Protein AF-A0A816HKV0-F1 (afdb_monomer)

Radius of gyration: 19.56 Å; Cα contacts (8 Å, |Δi|>4): 83; chains: 1; bounding box: 36×41×63 Å

Sequence (137 aa):
MNPSAELQLHSNKWLTYFTSGHNRQTLPLFTSLINIVFSYDPVGYLPYNYLLFTDTREPLVEVAAQLLCITLDHNSSMVSDQVPSSPMNQMPSGDDCPNLFVNYLSRIHRDDDFSILLKGFCRLLNNPLIQTYLPGS

Secondary structure (DSSP, 8-state):
--HHHHHGGG--HHHHHHHSTT-TTHHHHHHHHHHHHHT--SS-SSTTHHHH---SSHHHHHHHHHHHHHHHH--GGGGGGGS---SS-----TT--S-HHHHHHHT---HHHHHHHHHHHHHHHHS-------TT-

Foldseek 3Di:
DDPVVVVLVDQDPVLLCLQAPVDPCNVVLLVVLLCLQLVDDPCPPDPPCVVVDDDPSVVVNVVSVVSLVVSLPRQPPVVVPPDPDDPDDDDPPPPPPSGVSNVVVVPPDPPVSVCSNVNSVVNVVVPPPDPPPPPPD

Structure (mmCIF, N/CA/C/O backbone):
data_AF-A0A816HKV0-F1
#
_entry.id   AF-A0A816HKV0-F1
#
loop_
_atom_site.group_PDB
_atom_site.id
_atom_site.type_symbol
_atom_site.label_atom_id
_atom_site.label_alt_id
_atom_site.label_comp_id
_atom_site.label_asym_id
_atom_site.label_entity_id
_atom_site.label_seq_id
_atom_site.pdbx_PDB_ins_code
_atom_site.Cartn_x
_atom_site.Cartn_y
_atom_site.Cartn_z
_atom_site.occupancy
_atom_site.B_iso_or_equiv
_atom_site.auth_seq_id
_atom_site.auth_comp_id
_atom_site.auth_asym_id
_atom_site.auth_atom_id
_atom_site.pdbx_PDB_model_num
ATOM 1 N N . MET A 1 1 ? 3.331 30.153 -10.129 1.00 40.31 1 MET A N 1
ATOM 2 C CA . MET A 1 1 ? 4.449 29.189 -10.207 1.00 40.31 1 MET A CA 1
ATOM 3 C C . MET A 1 1 ? 4.036 27.961 -9.427 1.00 40.31 1 MET A C 1
ATOM 5 O O . MET A 1 1 ? 3.649 28.115 -8.279 1.00 40.31 1 MET A O 1
ATOM 9 N N . ASN A 1 2 ? 3.976 26.798 -10.076 1.00 43.62 2 ASN A N 1
ATOM 10 C CA . ASN A 1 2 ? 3.523 25.565 -9.438 1.00 43.62 2 ASN A CA 1
ATOM 11 C C . ASN A 1 2 ? 4.743 24.890 -8.779 1.00 43.62 2 ASN A C 1
ATOM 13 O O . ASN A 1 2 ? 5.614 24.439 -9.524 1.00 43.62 2 ASN A O 1
ATOM 17 N N . PRO A 1 3 ? 4.858 24.843 -7.438 1.00 50.66 3 PRO A N 1
ATOM 18 C CA . PRO A 1 3 ?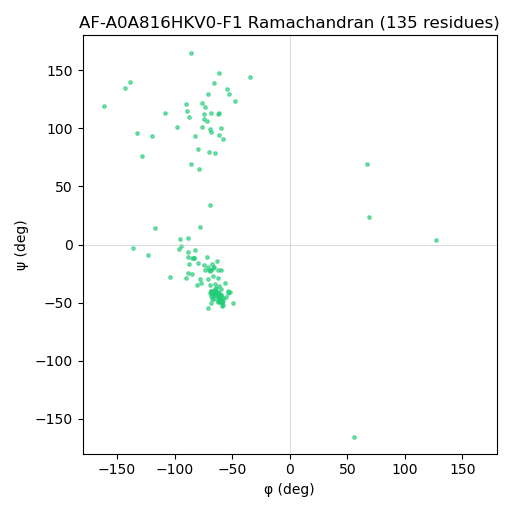 6.030 24.280 -6.752 1.00 50.66 3 PRO A CA 1
ATOM 19 C C . PRO A 1 3 ? 6.273 22.800 -7.100 1.00 50.66 3 PRO A C 1
ATOM 21 O O . PRO A 1 3 ? 7.401 22.320 -7.035 1.00 50.66 3 PRO A O 1
ATOM 24 N N . SER A 1 4 ? 5.238 22.093 -7.562 1.00 52.47 4 SER A N 1
ATOM 25 C CA . SER A 1 4 ? 5.328 20.723 -8.074 1.00 52.47 4 SER A CA 1
ATOM 26 C C . SER A 1 4 ? 6.219 20.588 -9.317 1.00 52.47 4 SER A C 1
ATOM 28 O O . SER A 1 4 ? 6.818 19.538 -9.521 1.00 52.47 4 SER A O 1
ATOM 30 N N . ALA A 1 5 ? 6.333 21.637 -10.140 1.00 51.91 5 ALA A N 1
ATOM 31 C CA . ALA A 1 5 ? 7.094 21.595 -11.390 1.00 51.91 5 ALA A CA 1
ATOM 32 C C . ALA A 1 5 ? 8.616 21.708 -11.171 1.00 51.91 5 ALA A C 1
ATOM 34 O O . ALA A 1 5 ? 9.389 21.145 -11.940 1.00 51.91 5 ALA A O 1
ATOM 35 N N . GLU A 1 6 ? 9.065 22.391 -10.113 1.00 49.22 6 GLU A N 1
ATOM 36 C CA . GLU A 1 6 ? 10.499 22.510 -9.793 1.00 49.22 6 GLU A CA 1
ATOM 37 C C . GLU A 1 6 ? 11.053 21.229 -9.152 1.00 49.22 6 GLU A C 1
ATOM 39 O O . GLU A 1 6 ? 12.189 20.843 -9.424 1.00 49.22 6 GLU A O 1
ATOM 44 N N . LEU A 1 7 ? 10.232 20.511 -8.376 1.00 52.16 7 LEU A N 1
ATOM 45 C CA . LEU A 1 7 ? 10.589 19.201 -7.815 1.00 52.16 7 LEU A CA 1
ATOM 46 C C . LEU A 1 7 ? 10.760 18.116 -8.892 1.00 52.16 7 LEU A C 1
ATOM 48 O O . LEU A 1 7 ? 11.534 17.180 -8.701 1.00 52.16 7 LEU A O 1
ATOM 52 N N . GLN A 1 8 ? 10.089 18.254 -10.038 1.00 52.28 8 GLN A N 1
ATOM 53 C CA . GLN A 1 8 ? 10.222 17.334 -11.174 1.00 52.28 8 GLN A CA 1
ATOM 54 C C . GLN A 1 8 ? 11.552 17.495 -11.928 1.00 52.28 8 GLN A C 1
ATOM 56 O O . GLN A 1 8 ? 12.002 16.551 -12.575 1.00 52.28 8 GLN A O 1
ATOM 61 N N . LEU A 1 9 ? 12.221 18.651 -11.814 1.00 50.25 9 LEU A N 1
ATOM 62 C CA . LEU A 1 9 ? 13.457 18.947 -12.548 1.00 50.25 9 LEU A CA 1
ATOM 63 C C . LEU A 1 9 ? 14.659 18.112 -12.058 1.00 50.25 9 LEU A C 1
ATOM 65 O O . LEU A 1 9 ? 15.618 17.900 -12.797 1.00 50.25 9 LEU A O 1
ATOM 69 N N . HIS A 1 10 ? 14.603 17.603 -10.823 1.00 55.31 10 HIS A N 1
ATOM 70 C CA . HIS A 1 10 ? 15.620 16.734 -10.231 1.00 55.31 10 HIS A CA 1
ATOM 71 C C . HIS A 1 10 ? 14.974 15.464 -9.662 1.00 55.31 10 HIS A C 1
ATOM 73 O O . HIS A 1 10 ? 14.835 15.300 -8.451 1.00 55.31 10 HIS A O 1
ATOM 79 N N . SER A 1 11 ? 14.604 14.535 -10.548 1.00 64.75 11 SER A N 1
ATOM 80 C CA . SER A 1 11 ? 14.163 13.186 -10.168 1.00 64.75 11 SER A CA 1
ATOM 81 C C . SER A 1 11 ? 15.130 12.559 -9.151 1.00 64.75 11 SER A C 1
ATOM 83 O O . SER A 1 11 ? 16.336 12.438 -9.397 1.00 64.75 11 SER A O 1
ATOM 85 N N . ASN A 1 12 ? 14.607 12.149 -7.993 1.00 78.25 12 ASN A N 1
ATOM 86 C CA . ASN A 1 12 ? 15.418 11.601 -6.913 1.00 78.25 12 ASN A CA 1
ATOM 87 C C . ASN A 1 12 ? 16.005 10.236 -7.321 1.00 78.25 12 ASN A C 1
ATOM 89 O O . ASN A 1 12 ? 15.282 9.249 -7.456 1.00 78.25 12 ASN A O 1
ATOM 93 N N . LYS A 1 13 ? 17.335 10.165 -7.475 1.00 82.12 13 LYS A N 1
ATOM 94 C CA . LYS A 1 13 ? 18.056 8.942 -7.882 1.00 82.12 13 LYS A CA 1
ATOM 95 C C . LYS A 1 13 ? 17.785 7.755 -6.954 1.00 82.12 13 LYS A C 1
ATOM 97 O O . LYS A 1 13 ? 17.742 6.620 -7.424 1.00 82.12 13 LYS A O 1
ATOM 102 N N . TRP A 1 14 ? 17.571 8.007 -5.660 1.00 85.25 14 TRP A N 1
ATOM 103 C CA . TRP A 1 14 ? 17.217 6.961 -4.701 1.00 85.25 14 TRP A CA 1
ATOM 104 C C . TRP A 1 14 ? 15.828 6.403 -4.963 1.00 85.25 14 TRP A C 1
ATOM 106 O O . TRP A 1 14 ? 15.656 5.194 -4.898 1.00 85.25 14 TRP A O 1
ATOM 116 N N . LEU A 1 15 ? 14.863 7.255 -5.309 1.00 86.25 15 LEU A N 1
ATOM 117 C CA . LEU A 1 15 ? 13.494 6.842 -5.610 1.00 86.25 15 LEU A CA 1
ATOM 118 C C . LEU A 1 15 ? 13.429 6.034 -6.911 1.00 86.25 15 LEU A C 1
ATOM 120 O O . LEU A 1 15 ? 12.780 4.989 -6.963 1.00 86.25 15 LEU A O 1
ATOM 124 N N . THR A 1 16 ? 14.198 6.454 -7.922 1.00 85.75 16 THR A N 1
ATOM 125 C CA . THR A 1 16 ? 14.404 5.670 -9.146 1.00 85.75 16 THR A CA 1
ATOM 126 C C . THR A 1 16 ? 15.026 4.315 -8.821 1.00 85.75 16 THR A C 1
ATOM 128 O O . THR A 1 16 ? 14.492 3.296 -9.234 1.00 85.75 16 THR A O 1
ATOM 131 N N . TYR A 1 17 ? 16.106 4.258 -8.034 1.00 87.06 17 TYR A N 1
ATOM 132 C CA . TYR A 1 17 ? 16.712 2.977 -7.656 1.00 87.06 17 TYR A CA 1
ATOM 133 C C . TYR A 1 17 ? 15.747 2.088 -6.852 1.00 87.06 17 TYR A C 1
ATOM 135 O O . TYR A 1 17 ? 15.635 0.894 -7.134 1.00 87.06 17 TYR A O 1
ATOM 143 N N . PHE A 1 18 ? 15.019 2.674 -5.898 1.00 89.81 18 PHE A N 1
ATOM 144 C CA . PHE A 1 18 ? 14.075 1.998 -5.005 1.00 89.81 18 PHE A CA 1
ATOM 145 C C . PHE A 1 18 ? 12.916 1.334 -5.753 1.00 89.81 18 PHE A C 1
ATOM 147 O O . PHE A 1 18 ? 12.491 0.247 -5.374 1.00 89.81 18 PHE A O 1
ATOM 154 N N . THR A 1 19 ? 12.446 1.962 -6.831 1.00 90.75 19 THR A N 1
ATOM 155 C CA . THR A 1 19 ? 11.353 1.455 -7.674 1.00 90.75 19 THR A CA 1
ATOM 156 C C . THR A 1 19 ? 11.840 0.689 -8.912 1.00 90.75 19 THR A C 1
ATOM 158 O O . THR A 1 19 ? 11.024 0.133 -9.642 1.00 90.75 19 THR A O 1
ATOM 161 N N . SER A 1 20 ? 13.156 0.612 -9.150 1.00 86.88 20 SER A N 1
ATOM 162 C CA . SER A 1 20 ? 13.741 -0.049 -10.328 1.00 86.88 20 SER A CA 1
ATOM 163 C C . SER A 1 20 ? 13.951 -1.557 -10.160 1.00 86.88 20 SER A C 1
ATOM 165 O O . SER A 1 20 ? 14.008 -2.091 -9.050 1.00 86.88 20 SER A O 1
ATOM 167 N N . GLY A 1 21 ? 14.180 -2.245 -11.284 1.00 83.94 21 GLY A N 1
ATOM 168 C CA . GLY A 1 21 ? 14.569 -3.662 -11.313 1.00 83.94 21 GLY A CA 1
ATOM 169 C C . GLY A 1 21 ? 15.996 -3.957 -10.846 1.00 83.94 21 GLY A C 1
ATOM 170 O O . GLY A 1 21 ? 16.329 -5.117 -10.621 1.00 83.94 21 GLY A O 1
ATOM 171 N N . HIS A 1 22 ? 16.841 -2.937 -10.655 1.00 83.31 22 HIS A N 1
ATOM 172 C CA . HIS A 1 22 ? 18.189 -3.130 -10.105 1.00 83.31 22 HIS A CA 1
ATOM 173 C C . HIS A 1 22 ? 18.162 -3.525 -8.623 1.00 83.31 22 HIS A C 1
ATOM 175 O O . HIS A 1 22 ? 19.099 -4.149 -8.123 1.00 83.31 22 HIS A O 1
ATOM 181 N N . ASN A 1 23 ? 17.079 -3.198 -7.919 1.00 85.19 23 ASN A N 1
ATOM 182 C CA . ASN A 1 23 ? 16.865 -3.607 -6.545 1.00 85.19 23 ASN A CA 1
ATOM 183 C C . ASN A 1 23 ? 16.146 -4.974 -6.514 1.00 85.19 23 ASN A C 1
ATOM 185 O O . ASN A 1 23 ? 15.003 -5.130 -6.932 1.00 85.19 23 ASN A O 1
ATOM 189 N N . ARG A 1 24 ? 16.820 -6.007 -5.993 1.00 90.12 24 ARG A N 1
ATOM 190 C CA . ARG A 1 24 ? 16.242 -7.366 -5.884 1.00 90.12 24 ARG A CA 1
ATOM 191 C C . ARG A 1 24 ? 15.057 -7.451 -4.915 1.00 90.12 24 ARG A C 1
ATOM 193 O O . ARG A 1 24 ? 14.290 -8.405 -4.971 1.00 90.12 24 ARG A O 1
ATOM 200 N N . GLN A 1 25 ? 14.933 -6.481 -4.015 1.00 92.94 25 GLN A N 1
ATOM 201 C CA . GLN A 1 25 ? 13.900 -6.397 -2.987 1.00 92.94 25 GLN A CA 1
ATOM 202 C C . GLN A 1 25 ? 12.710 -5.528 -3.415 1.00 92.94 25 GLN A C 1
ATOM 204 O O . GLN A 1 25 ? 11.801 -5.342 -2.616 1.00 92.94 25 GLN A O 1
ATOM 209 N N . THR A 1 26 ? 12.660 -5.019 -4.651 1.00 93.50 26 THR A N 1
ATOM 210 C CA . THR A 1 26 ? 11.587 -4.117 -5.113 1.00 93.50 26 THR A CA 1
ATOM 211 C C . THR A 1 26 ? 10.190 -4.713 -4.922 1.00 93.50 26 THR A C 1
ATOM 213 O O . THR A 1 26 ? 9.305 -4.045 -4.395 1.00 93.50 26 THR A O 1
ATOM 216 N N . LEU A 1 27 ? 9.985 -5.987 -5.276 1.00 93.81 27 LEU A N 1
ATOM 217 C CA . LEU A 1 27 ? 8.697 -6.662 -5.073 1.00 93.81 27 LEU A CA 1
ATOM 218 C C . LEU A 1 27 ? 8.368 -6.888 -3.575 1.00 93.81 27 LEU A C 1
ATOM 220 O O . LEU A 1 27 ? 7.281 -6.492 -3.145 1.00 93.81 27 LEU A O 1
ATOM 224 N N . PRO A 1 28 ? 9.268 -7.459 -2.745 1.00 95.25 28 PRO A N 1
ATOM 225 C CA . PRO A 1 28 ? 9.072 -7.526 -1.293 1.00 95.25 28 PRO A CA 1
ATOM 226 C C . PRO A 1 28 ? 8.780 -6.174 -0.627 1.00 95.25 28 PRO A C 1
ATOM 228 O O . PRO A 1 28 ? 7.925 -6.089 0.248 1.00 95.25 28 PRO A O 1
ATOM 231 N N . LEU A 1 29 ? 9.449 -5.101 -1.052 1.00 95.12 29 LEU A N 1
ATOM 232 C CA . LEU A 1 29 ? 9.240 -3.756 -0.514 1.00 95.12 29 LEU A CA 1
ATOM 233 C C . LEU A 1 29 ? 7.856 -3.215 -0.872 1.00 95.12 29 LEU A C 1
ATOM 235 O O . LEU A 1 29 ? 7.145 -2.732 0.007 1.00 95.12 29 LEU A O 1
ATOM 239 N N . PHE A 1 30 ? 7.451 -3.351 -2.135 1.00 95.12 30 PHE A N 1
ATOM 240 C CA . PHE A 1 30 ? 6.119 -2.965 -2.593 1.00 95.12 30 PHE A CA 1
ATOM 241 C C . PHE A 1 30 ? 5.016 -3.711 -1.832 1.00 95.12 30 PHE A C 1
ATOM 243 O O . PHE A 1 30 ? 4.106 -3.097 -1.277 1.00 95.12 30 PHE A O 1
ATOM 250 N N . THR A 1 31 ? 5.127 -5.040 -1.752 1.00 94.31 31 THR A N 1
ATOM 251 C CA . THR A 1 31 ? 4.148 -5.877 -1.039 1.00 94.31 31 THR A CA 1
ATOM 252 C C . THR A 1 31 ? 4.112 -5.577 0.460 1.00 94.31 31 THR A C 1
ATOM 254 O O . THR A 1 31 ? 3.032 -5.530 1.040 1.00 94.31 31 THR A O 1
ATOM 257 N N . SER A 1 32 ? 5.260 -5.305 1.089 1.00 95.56 32 SER A N 1
ATOM 258 C CA . SER A 1 32 ? 5.337 -4.875 2.489 1.00 95.56 32 SER A CA 1
ATOM 259 C C . SER A 1 32 ? 4.611 -3.547 2.722 1.00 95.56 32 SER A C 1
ATOM 261 O O . SER A 1 32 ? 3.795 -3.459 3.637 1.00 95.56 32 SER A O 1
ATOM 263 N N . LEU A 1 33 ? 4.836 -2.541 1.866 1.00 95.75 33 LEU A N 1
ATOM 264 C CA . LEU A 1 33 ? 4.152 -1.245 1.960 1.00 95.75 33 LEU A CA 1
ATOM 265 C C . LEU A 1 33 ? 2.639 -1.396 1.825 1.00 95.75 33 LEU A C 1
ATOM 267 O O . LEU A 1 33 ? 1.896 -0.897 2.666 1.00 95.75 33 LEU A O 1
ATOM 271 N N . ILE A 1 34 ? 2.189 -2.144 0.817 1.00 94.69 34 ILE A N 1
ATOM 272 C CA . ILE A 1 34 ? 0.772 -2.461 0.631 1.00 94.69 34 ILE A CA 1
ATOM 273 C C . ILE A 1 34 ? 0.199 -3.167 1.863 1.00 94.69 34 ILE A C 1
ATOM 275 O O . ILE A 1 34 ? -0.859 -2.784 2.353 1.00 94.69 34 ILE A O 1
ATOM 279 N N . ASN A 1 35 ? 0.901 -4.157 2.413 1.00 93.50 35 ASN A N 1
ATOM 280 C CA . ASN A 1 35 ? 0.420 -4.890 3.578 1.00 93.50 35 ASN A CA 1
ATOM 281 C C . ASN A 1 35 ? 0.334 -4.004 4.823 1.00 93.50 35 ASN A C 1
ATOM 283 O O . ASN A 1 35 ? -0.662 -4.083 5.539 1.00 93.50 35 ASN A O 1
ATOM 287 N N . ILE A 1 36 ? 1.333 -3.155 5.077 1.00 93.62 36 ILE A N 1
ATOM 288 C CA . ILE A 1 36 ? 1.321 -2.215 6.205 1.00 93.62 36 ILE A CA 1
ATOM 289 C C . ILE A 1 36 ? 0.133 -1.258 6.081 1.00 93.62 36 ILE A C 1
ATOM 291 O O . ILE A 1 36 ? -0.616 -1.108 7.041 1.00 93.62 36 ILE A O 1
ATOM 295 N N . VAL A 1 37 ? -0.057 -0.658 4.904 1.00 92.88 37 VAL A N 1
ATOM 296 C CA . VAL A 1 37 ? -1.083 0.366 4.672 1.00 92.88 37 VAL A CA 1
ATOM 297 C C . VAL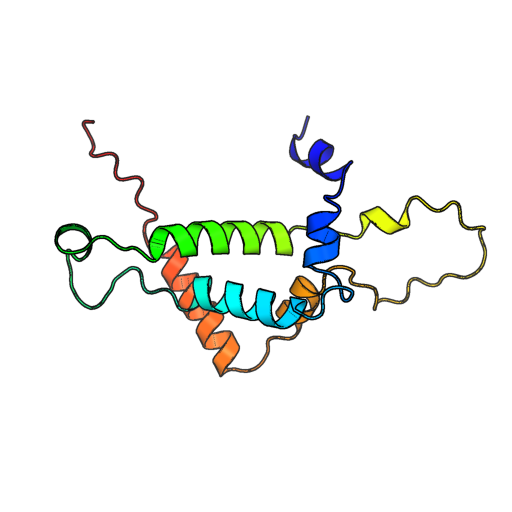 A 1 37 ? -2.484 -0.246 4.669 1.00 92.88 37 VAL A C 1
ATOM 299 O O . VAL A 1 37 ? -3.344 0.157 5.446 1.00 92.88 37 VAL A O 1
ATOM 302 N N . PHE A 1 38 ? -2.727 -1.256 3.836 1.00 92.12 38 PHE A N 1
ATOM 303 C CA . PHE A 1 38 ? -4.079 -1.755 3.579 1.00 92.12 38 PHE A CA 1
ATOM 304 C C . PHE A 1 38 ? -4.556 -2.827 4.570 1.00 92.12 38 PHE A C 1
ATOM 306 O O . PHE A 1 38 ? -5.759 -3.055 4.683 1.00 92.12 38 PHE A O 1
ATOM 313 N N . SER A 1 39 ? -3.658 -3.454 5.340 1.00 89.38 39 SER A N 1
ATOM 314 C CA . SER A 1 39 ? -4.067 -4.384 6.412 1.00 89.38 39 SER A CA 1
ATOM 315 C C . SER A 1 39 ? -4.317 -3.687 7.749 1.00 89.38 39 SER A C 1
ATOM 317 O O . SER A 1 39 ? -4.748 -4.340 8.702 1.00 89.38 39 SER A O 1
ATOM 319 N N . TYR A 1 40 ? -4.024 -2.389 7.852 1.00 87.81 40 TYR A N 1
ATOM 320 C CA . TYR A 1 40 ? -4.179 -1.642 9.093 1.00 87.81 40 TYR A CA 1
ATOM 321 C C . TYR A 1 40 ? -5.649 -1.533 9.526 1.00 87.81 40 TYR A C 1
ATOM 323 O O . TYR A 1 40 ? -6.548 -1.337 8.704 1.00 87.81 40 TYR A O 1
ATOM 331 N N . ASP A 1 41 ? -5.882 -1.687 10.834 1.00 84.31 41 ASP A N 1
ATOM 332 C CA . ASP A 1 41 ? -7.187 -1.559 11.480 1.00 84.31 41 ASP A CA 1
ATOM 333 C C . ASP A 1 41 ? -7.176 -0.452 12.535 1.00 84.31 41 ASP A C 1
ATOM 335 O O . ASP A 1 41 ? -6.838 -0.735 13.685 1.00 84.31 41 ASP A O 1
ATOM 339 N N . PRO A 1 42 ? -7.567 0.782 12.183 1.00 71.19 42 PRO A N 1
ATOM 340 C CA . PRO A 1 42 ? -7.568 1.883 13.142 1.00 71.19 42 PRO A CA 1
ATOM 341 C C . PRO A 1 42 ? -8.668 1.769 14.207 1.00 71.19 42 PRO A C 1
ATOM 343 O O . PRO A 1 42 ? -8.589 2.412 15.249 1.00 71.19 42 PRO A O 1
ATOM 346 N N . VAL A 1 43 ? -9.716 0.971 13.970 1.00 67.50 43 VAL A N 1
ATOM 347 C CA . VAL A 1 43 ? -10.876 0.898 14.875 1.00 67.50 43 VAL A CA 1
ATOM 348 C C . VAL A 1 43 ? -10.625 -0.086 16.024 1.00 67.50 43 VAL A C 1
ATOM 350 O O . VAL A 1 43 ? -11.178 0.076 17.112 1.00 67.50 43 VAL A O 1
ATOM 353 N N . GLY A 1 44 ? -9.746 -1.076 15.828 1.00 63.94 44 GLY A N 1
ATOM 354 C CA . GLY A 1 44 ? -9.542 -2.160 16.790 1.00 63.94 44 GLY A CA 1
ATOM 355 C C . GLY A 1 44 ? -10.845 -2.913 17.112 1.00 63.94 44 GLY A C 1
ATOM 356 O O . GLY A 1 44 ? -11.850 -2.794 16.416 1.00 63.94 44 GLY A O 1
ATOM 357 N N . TYR A 1 45 ? -10.843 -3.709 18.186 1.00 56.50 45 TYR A N 1
ATOM 358 C CA . TYR A 1 45 ? -12.023 -4.488 18.606 1.00 56.50 45 TYR A CA 1
ATOM 359 C C . TYR A 1 45 ? -12.975 -3.728 19.550 1.00 56.50 45 TYR A C 1
ATOM 361 O O . TYR A 1 45 ? -14.063 -4.228 19.836 1.00 56.50 45 TYR A O 1
ATOM 369 N N . LEU A 1 46 ? -12.581 -2.561 20.080 1.00 55.62 46 LEU A N 1
ATOM 370 C CA . LEU A 1 46 ? -13.284 -1.890 21.180 1.00 55.62 46 LEU A CA 1
ATOM 371 C C . LEU A 1 46 ? -13.375 -0.366 20.989 1.00 55.62 46 LEU A C 1
ATOM 373 O O . LEU A 1 46 ? -12.386 0.265 20.610 1.00 55.62 46 LEU A O 1
ATOM 377 N N . PRO A 1 47 ? -14.521 0.256 21.326 1.00 55.31 47 PRO A N 1
ATOM 378 C CA . PRO A 1 47 ? -14.621 1.709 21.408 1.00 55.31 47 PRO A CA 1
ATOM 379 C C . PRO A 1 47 ? -13.666 2.253 22.484 1.00 55.31 47 PRO A C 1
AT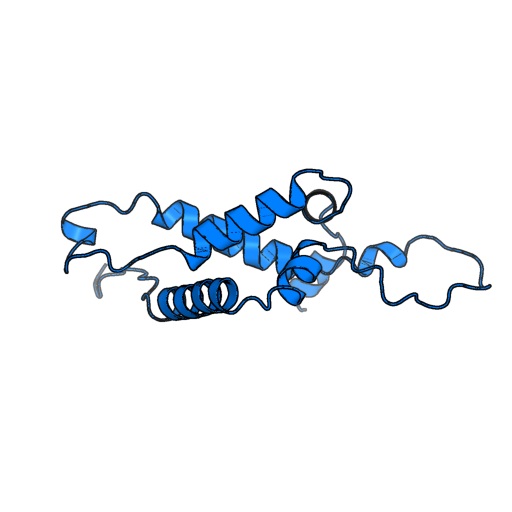OM 381 O O . PRO A 1 47 ? -13.435 1.600 23.500 1.00 55.31 47 PRO A O 1
ATOM 384 N N . TYR A 1 48 ? -13.132 3.462 22.268 1.00 55.34 48 TYR A N 1
ATOM 385 C CA . TYR A 1 48 ? -12.146 4.133 23.136 1.00 55.34 48 TYR A CA 1
ATOM 386 C C . TYR A 1 48 ? -10.745 3.509 23.176 1.00 55.34 48 TYR A C 1
ATOM 388 O O . TYR A 1 48 ? -9.999 3.740 24.128 1.00 55.34 48 TYR A O 1
ATOM 396 N N . ASN A 1 49 ? -10.355 2.763 22.140 1.00 58.09 49 ASN A N 1
ATOM 397 C CA . ASN A 1 49 ? -9.031 2.144 22.064 1.00 58.09 49 ASN A CA 1
ATOM 398 C C . ASN A 1 49 ? -7.892 3.158 22.317 1.00 58.09 49 ASN A C 1
ATOM 400 O O . ASN A 1 49 ? -7.006 2.887 23.115 1.00 58.09 49 ASN A O 1
ATOM 404 N N . TYR A 1 50 ? -8.002 4.376 21.779 1.00 60.66 50 TYR A N 1
ATOM 405 C CA . TYR A 1 50 ? -7.034 5.470 21.955 1.00 60.66 50 TYR A CA 1
ATOM 406 C C . TYR A 1 50 ? -6.945 6.052 23.383 1.00 60.66 50 TYR A C 1
ATOM 408 O O . TYR A 1 50 ? -5.984 6.750 23.696 1.00 60.66 50 TYR A O 1
ATOM 416 N N . LEU A 1 51 ? -7.931 5.797 24.257 1.00 58.75 51 LEU A N 1
ATOM 417 C CA . LEU A 1 51 ? -7.880 6.189 25.676 1.00 58.75 51 LEU A CA 1
ATOM 418 C C . LEU A 1 51 ? -7.221 5.117 26.551 1.00 58.75 51 LEU A C 1
ATOM 420 O O . LEU A 1 51 ? -6.726 5.433 27.631 1.00 58.75 51 LEU A O 1
ATOM 424 N N . LEU A 1 52 ? -7.246 3.857 26.109 1.00 61.03 52 LEU A N 1
ATOM 425 C CA . LEU A 1 52 ? -6.756 2.708 26.874 1.00 61.03 52 LEU A CA 1
ATOM 426 C C . LEU A 1 52 ? -5.397 2.201 26.373 1.00 61.03 52 LEU A C 1
ATOM 428 O O . LEU A 1 52 ? -4.623 1.667 27.164 1.00 61.03 52 LEU A O 1
ATOM 432 N N . PHE A 1 53 ? -5.094 2.389 25.087 1.00 62.22 53 PHE A N 1
ATOM 433 C CA . PHE A 1 53 ? -3.887 1.898 24.433 1.00 62.22 53 PHE A CA 1
ATOM 434 C C . PHE A 1 53 ? -3.370 2.899 23.397 1.00 62.22 53 PHE A C 1
ATOM 436 O O . PHE A 1 53 ? -4.113 3.430 22.575 1.00 62.22 53 PHE A O 1
ATOM 443 N N . THR A 1 54 ? -2.061 3.138 23.416 1.00 65.69 54 THR A N 1
ATOM 444 C CA . THR A 1 54 ? -1.377 3.905 22.372 1.00 65.69 54 THR A CA 1
ATOM 445 C C . THR A 1 54 ? -1.217 3.029 21.133 1.00 65.69 54 THR A C 1
ATOM 447 O O . THR A 1 54 ? -0.594 1.965 21.213 1.00 65.69 54 THR A O 1
ATOM 450 N N . ASP A 1 55 ? -1.750 3.463 19.989 1.00 73.00 55 ASP A N 1
ATOM 451 C CA . ASP A 1 55 ? -1.514 2.770 18.724 1.00 73.00 55 ASP A CA 1
ATOM 452 C C . ASP A 1 55 ? -0.066 3.006 18.266 1.00 73.00 55 ASP A C 1
ATOM 454 O O . ASP A 1 55 ? 0.325 4.087 17.836 1.00 73.00 55 ASP A O 1
ATOM 458 N N . THR A 1 56 ? 0.767 1.975 18.396 1.00 77.44 56 THR A N 1
ATOM 459 C CA . THR A 1 56 ? 2.179 2.026 17.983 1.00 77.44 56 THR A CA 1
ATOM 460 C C . THR A 1 56 ? 2.372 1.760 16.490 1.00 77.44 56 THR A C 1
ATOM 462 O O . THR A 1 56 ? 3.468 1.968 15.967 1.00 77.44 56 THR A O 1
ATOM 465 N N . ARG A 1 57 ? 1.331 1.290 15.792 1.00 83.31 57 ARG A N 1
ATOM 466 C CA . ARG A 1 57 ? 1.354 0.984 14.357 1.00 83.31 57 ARG A CA 1
ATOM 467 C C . ARG A 1 57 ? 0.947 2.188 13.525 1.00 83.31 57 ARG A C 1
ATOM 469 O O . ARG A 1 57 ? 1.439 2.308 12.407 1.00 83.31 57 ARG A O 1
ATOM 476 N N . GLU A 1 58 ? 0.116 3.071 14.068 1.00 84.00 58 GLU A N 1
ATOM 477 C CA . GLU A 1 58 ? -0.344 4.288 13.396 1.00 84.00 58 GLU A CA 1
ATOM 478 C C . GLU A 1 58 ? 0.805 5.116 12.780 1.00 84.00 58 GLU A C 1
ATOM 480 O O . GLU A 1 58 ? 0.757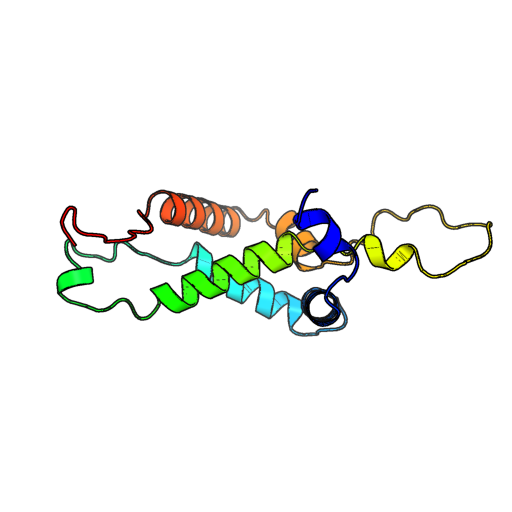 5.349 11.568 1.00 84.00 58 GLU A O 1
ATOM 485 N N . PRO A 1 59 ? 1.904 5.446 13.498 1.00 86.81 59 PRO A N 1
ATOM 486 C CA . PRO A 1 59 ? 2.994 6.235 12.913 1.00 86.81 59 PRO A CA 1
ATOM 487 C C . PRO A 1 59 ? 3.716 5.508 11.768 1.00 86.81 59 PRO A C 1
ATOM 489 O O . PRO A 1 59 ? 4.171 6.121 10.804 1.00 86.81 59 PRO A O 1
ATOM 492 N N . LEU A 1 60 ? 3.825 4.177 11.856 1.00 90.81 60 LEU A N 1
ATOM 493 C CA . LEU A 1 60 ? 4.432 3.361 10.804 1.00 90.81 60 LEU A CA 1
ATOM 494 C C . LEU A 1 60 ? 3.552 3.340 9.551 1.00 90.81 60 LEU A C 1
ATOM 496 O O . LEU A 1 60 ? 4.068 3.423 8.437 1.00 90.81 60 LEU A O 1
ATOM 500 N N . VAL A 1 61 ? 2.237 3.218 9.731 1.00 91.38 61 VAL A N 1
ATOM 501 C CA . VAL A 1 61 ? 1.260 3.210 8.637 1.00 91.38 61 VAL A CA 1
ATOM 502 C C . VAL A 1 61 ? 1.225 4.560 7.937 1.00 91.38 61 VAL A C 1
ATOM 504 O O . VAL A 1 61 ? 1.194 4.591 6.710 1.00 91.38 61 VAL A O 1
ATOM 507 N N . GLU A 1 62 ? 1.308 5.658 8.687 1.00 88.56 62 GLU A N 1
ATOM 508 C CA . GLU A 1 62 ? 1.376 7.009 8.130 1.00 88.56 62 GLU A CA 1
ATOM 509 C C . GLU A 1 62 ? 2.591 7.175 7.206 1.00 88.56 62 GLU A C 1
ATOM 511 O O . GLU A 1 62 ? 2.443 7.524 6.032 1.00 88.56 62 GLU A O 1
ATOM 516 N N . VAL A 1 63 ? 3.791 6.849 7.696 1.00 92.81 63 VAL A N 1
ATOM 517 C CA . VAL A 1 63 ? 5.025 6.956 6.900 1.00 92.81 63 VAL A CA 1
ATOM 518 C C . VAL A 1 63 ? 5.003 5.986 5.715 1.00 92.81 63 VAL A C 1
ATOM 520 O O . VAL A 1 63 ? 5.433 6.340 4.616 1.00 92.81 63 VAL A O 1
ATOM 523 N N . ALA A 1 64 ? 4.471 4.773 5.891 1.00 94.69 64 ALA A N 1
ATOM 524 C CA . ALA A 1 64 ? 4.326 3.808 4.805 1.00 94.69 64 ALA A CA 1
ATOM 525 C C . ALA A 1 64 ? 3.350 4.294 3.724 1.00 94.69 64 ALA A C 1
ATOM 527 O O . ALA A 1 64 ? 3.631 4.124 2.539 1.00 94.69 64 ALA A O 1
ATOM 528 N N . ALA A 1 65 ? 2.241 4.933 4.107 1.00 93.00 65 ALA A N 1
ATOM 529 C CA . ALA A 1 65 ? 1.276 5.511 3.176 1.00 93.00 65 ALA A CA 1
ATOM 530 C C . ALA A 1 65 ? 1.888 6.686 2.404 1.00 93.00 65 ALA A C 1
ATOM 532 O O . ALA A 1 65 ? 1.769 6.742 1.181 1.00 93.00 65 ALA A O 1
ATOM 533 N N . GLN A 1 66 ? 2.614 7.575 3.087 1.00 92.81 66 GLN A N 1
ATOM 534 C CA . GLN A 1 66 ? 3.356 8.664 2.446 1.00 92.81 66 GLN A CA 1
ATOM 535 C C . GLN A 1 66 ? 4.386 8.122 1.445 1.00 92.81 66 GLN A C 1
ATOM 537 O O . GLN A 1 66 ? 4.436 8.577 0.302 1.00 92.81 66 GLN A O 1
ATOM 542 N N . LEU A 1 67 ? 5.171 7.111 1.836 1.00 93.69 67 LEU A N 1
ATOM 543 C CA . LEU A 1 67 ? 6.158 6.487 0.956 1.00 93.69 67 LEU A CA 1
ATOM 544 C C . LEU A 1 67 ? 5.494 5.784 -0.234 1.00 93.69 67 LEU A C 1
ATOM 546 O O . LEU A 1 67 ? 5.995 5.886 -1.352 1.00 93.69 67 LEU A O 1
ATOM 550 N N . LEU A 1 68 ? 4.360 5.110 -0.027 1.00 93.88 68 LEU A N 1
ATOM 551 C CA . LEU A 1 68 ? 3.586 4.488 -1.101 1.00 93.88 68 LEU A CA 1
ATOM 552 C C . LEU A 1 68 ? 3.079 5.543 -2.097 1.00 93.88 68 LEU A C 1
ATOM 554 O O . LEU A 1 68 ? 3.265 5.373 -3.296 1.00 93.88 68 LEU A O 1
ATOM 558 N N . CYS A 1 69 ? 2.533 6.666 -1.625 1.00 91.75 69 CYS A N 1
ATOM 559 C CA . CYS A 1 69 ? 2.117 7.773 -2.490 1.00 91.75 69 CYS A CA 1
ATOM 560 C C . CYS A 1 69 ? 3.293 8.358 -3.284 1.00 91.75 69 CYS A C 1
ATOM 562 O O . CYS A 1 69 ? 3.203 8.475 -4.501 1.00 91.75 69 CYS A O 1
ATOM 564 N N . ILE A 1 70 ? 4.416 8.667 -2.625 1.00 91.50 70 ILE A N 1
ATOM 565 C CA . ILE A 1 70 ? 5.608 9.244 -3.274 1.00 91.50 70 ILE A CA 1
ATOM 566 C C . ILE A 1 70 ? 6.196 8.281 -4.314 1.00 91.50 70 ILE A C 1
ATOM 568 O O . ILE A 1 70 ? 6.586 8.692 -5.404 1.00 91.50 70 ILE A O 1
ATOM 572 N N . THR A 1 71 ? 6.273 6.991 -3.988 1.00 91.56 71 THR A N 1
ATOM 573 C CA . THR A 1 71 ? 6.822 5.971 -4.894 1.00 91.56 71 THR A CA 1
ATOM 574 C C . THR A 1 71 ? 5.907 5.678 -6.075 1.00 91.56 71 THR A C 1
ATOM 576 O O . THR A 1 71 ? 6.422 5.350 -7.139 1.00 91.56 71 THR A O 1
ATOM 579 N N . LEU A 1 72 ? 4.586 5.819 -5.931 1.00 90.38 72 LEU A N 1
ATOM 580 C CA . LEU A 1 72 ? 3.632 5.670 -7.035 1.00 90.38 72 LEU A CA 1
ATOM 581 C C . LEU A 1 72 ? 3.523 6.929 -7.909 1.00 90.38 72 LEU A C 1
ATOM 583 O O . LEU A 1 72 ? 3.370 6.795 -9.120 1.00 90.38 72 LEU A O 1
ATOM 587 N N . ASP A 1 73 ? 3.642 8.125 -7.327 1.00 87.44 73 ASP A N 1
ATOM 588 C CA . ASP A 1 73 ? 3.636 9.405 -8.059 1.00 87.44 73 ASP A CA 1
ATOM 589 C C . ASP A 1 73 ? 4.949 9.657 -8.823 1.00 87.44 73 ASP A C 1
ATOM 591 O O . ASP A 1 73 ? 5.007 10.464 -9.751 1.00 87.44 73 ASP A O 1
ATOM 595 N N . HIS A 1 74 ? 6.017 8.931 -8.471 1.00 83.19 74 HIS A N 1
ATOM 596 C CA . HIS A 1 74 ? 7.320 9.030 -9.124 1.00 83.19 74 HIS A CA 1
ATOM 597 C C . HIS A 1 74 ? 7.258 8.658 -10.609 1.00 83.19 74 HIS A C 1
ATOM 599 O O . HIS A 1 74 ? 7.395 7.491 -11.001 1.00 83.19 74 HIS A O 1
ATOM 605 N N . ASN A 1 75 ? 7.098 9.678 -11.448 1.00 67.62 75 ASN A N 1
ATOM 606 C CA . ASN A 1 75 ? 7.127 9.549 -12.891 1.00 67.62 75 ASN A CA 1
ATOM 607 C C . ASN A 1 75 ? 8.578 9.530 -13.392 1.00 67.62 75 ASN A C 1
ATOM 609 O O . ASN A 1 75 ? 9.190 10.564 -13.661 1.00 67.62 75 ASN A O 1
ATOM 613 N N . SER A 1 76 ? 9.142 8.332 -13.547 1.00 59.44 76 SER A N 1
ATOM 614 C CA . SER A 1 76 ? 10.501 8.167 -14.073 1.00 59.44 76 SER A CA 1
ATOM 615 C C . SER A 1 76 ? 10.592 8.317 -15.609 1.00 59.44 76 SER A C 1
ATOM 617 O O . SER A 1 76 ? 11.630 7.989 -16.187 1.00 59.44 76 SER A O 1
ATOM 619 N N . SER A 1 77 ? 9.571 8.864 -16.290 1.00 52.50 77 SER A N 1
ATOM 620 C CA . SER A 1 77 ? 9.660 9.224 -17.718 1.00 52.50 77 SER A CA 1
ATOM 621 C C . SER A 1 77 ? 10.694 10.315 -18.024 1.00 52.50 77 SER A C 1
ATOM 623 O O . SER A 1 77 ? 11.080 10.468 -19.176 1.00 52.50 77 SER A O 1
ATOM 625 N N . MET A 1 78 ? 11.204 11.046 -17.026 1.00 50.94 78 MET A N 1
ATOM 626 C CA . MET A 1 78 ? 12.123 12.171 -17.270 1.00 50.94 78 MET A CA 1
ATOM 627 C C . MET A 1 78 ? 13.597 11.779 -17.471 1.00 50.94 78 MET A C 1
ATOM 629 O O . MET A 1 78 ? 14.418 12.633 -17.790 1.00 50.94 78 MET A O 1
ATOM 633 N N . VAL A 1 79 ? 13.964 10.501 -17.315 1.00 51.59 79 VAL A N 1
ATOM 634 C CA . VAL A 1 79 ? 15.366 10.057 -17.487 1.00 51.59 79 VAL A CA 1
ATOM 635 C C . VAL A 1 79 ? 15.717 9.766 -18.957 1.00 51.59 79 VAL A C 1
ATOM 637 O O . VAL A 1 79 ? 16.895 9.657 -19.289 1.00 51.59 79 VAL A O 1
ATOM 640 N N . SER A 1 80 ? 14.736 9.702 -19.864 1.00 48.62 80 SER A N 1
ATOM 641 C CA . SER A 1 80 ? 15.009 9.466 -21.293 1.00 48.62 80 SER A CA 1
ATOM 642 C C . SER A 1 80 ? 15.479 10.724 -22.052 1.00 48.62 80 SER A C 1
ATOM 644 O O . SER A 1 80 ? 16.097 10.606 -23.104 1.00 48.62 80 SER A O 1
ATOM 646 N N . ASP A 1 81 ? 15.291 11.927 -21.495 1.00 46.69 81 ASP A N 1
ATOM 647 C CA . ASP A 1 81 ? 15.532 13.197 -22.209 1.00 46.69 81 ASP A CA 1
ATOM 648 C C . ASP A 1 81 ? 16.967 13.760 -22.113 1.00 46.69 81 ASP A C 1
ATOM 650 O O . ASP A 1 81 ? 17.235 14.856 -22.602 1.00 46.69 81 ASP A O 1
ATOM 654 N N . GLN A 1 82 ? 17.926 13.045 -21.505 1.00 43.97 82 GLN A N 1
ATOM 655 C CA . GLN A 1 82 ? 19.306 13.554 -21.340 1.00 43.97 82 GLN A CA 1
ATOM 656 C C . GLN A 1 82 ? 20.411 12.761 -22.047 1.00 43.97 82 GLN A C 1
ATOM 658 O O . GLN A 1 82 ? 21.592 13.024 -21.816 1.00 43.97 82 GLN A O 1
ATOM 663 N N . VAL A 1 83 ? 20.075 11.860 -22.973 1.00 44.69 83 VAL A N 1
ATOM 664 C CA . VAL A 1 83 ? 21.071 11.345 -23.925 1.00 44.69 83 VAL A CA 1
ATOM 665 C C . VAL A 1 83 ? 20.765 11.938 -25.300 1.00 44.69 83 VAL A C 1
ATOM 667 O O . VAL A 1 83 ? 19.730 11.588 -25.866 1.00 44.69 83 VAL A O 1
ATOM 670 N N . PRO A 1 84 ? 21.627 12.803 -25.877 1.00 42.66 84 PRO A N 1
ATOM 671 C CA . PRO A 1 84 ? 21.484 13.231 -27.262 1.00 42.66 84 PRO A CA 1
ATOM 672 C C . PRO A 1 84 ? 21.825 12.036 -28.160 1.00 42.66 84 PRO A C 1
ATOM 674 O O . PRO A 1 84 ? 22.944 11.887 -28.646 1.00 42.66 84 PRO A O 1
ATOM 677 N N . SER A 1 85 ? 20.865 11.130 -28.310 1.00 43.44 85 SER A N 1
ATOM 678 C CA . SER A 1 85 ? 20.970 9.954 -29.160 1.00 43.44 85 SER A CA 1
ATOM 679 C C . SER A 1 85 ? 20.454 10.332 -30.538 1.00 43.44 85 SER A C 1
ATOM 681 O O . SER A 1 85 ? 19.320 10.778 -30.691 1.00 43.44 85 SER A O 1
ATOM 683 N N . SER A 1 86 ? 21.327 10.177 -31.526 1.00 42.44 86 SER A N 1
ATOM 684 C CA . SER A 1 86 ? 21.110 10.370 -32.956 1.00 42.44 86 SER A CA 1
ATOM 685 C C . SER A 1 86 ? 19.707 9.976 -33.457 1.00 42.44 86 SER A C 1
ATOM 687 O O . SER A 1 86 ? 19.160 8.961 -33.020 1.00 42.44 86 SER A O 1
ATOM 689 N N . PRO A 1 87 ? 19.141 10.702 -34.441 1.00 44.62 87 PRO A N 1
ATOM 690 C CA . PRO A 1 87 ? 17.803 10.442 -34.952 1.00 44.62 87 PRO A CA 1
ATOM 691 C C . PRO A 1 87 ? 17.833 9.267 -35.936 1.00 44.62 87 PRO A C 1
ATOM 693 O O . PRO A 1 87 ? 17.895 9.468 -37.144 1.00 44.62 87 PRO A O 1
ATOM 696 N N . MET A 1 88 ? 17.817 8.028 -35.445 1.00 43.69 88 MET A N 1
ATOM 697 C CA . MET A 1 88 ? 17.379 6.888 -36.255 1.00 43.69 88 MET A CA 1
ATOM 698 C C . MET A 1 88 ? 17.013 5.699 -35.353 1.00 43.69 88 MET A C 1
ATOM 700 O O . MET A 1 88 ? 17.868 5.162 -34.657 1.00 43.69 88 MET A O 1
ATOM 704 N N . ASN A 1 89 ? 15.754 5.257 -35.425 1.00 43.09 89 ASN A N 1
ATOM 705 C CA . ASN A 1 89 ? 15.232 3.989 -34.893 1.00 43.09 89 ASN A CA 1
ATOM 706 C C . ASN A 1 89 ? 15.192 3.775 -33.370 1.00 43.09 89 ASN A C 1
ATOM 708 O O . ASN A 1 89 ? 15.800 2.833 -32.871 1.00 43.09 89 ASN A O 1
ATOM 712 N N . GLN A 1 90 ? 14.331 4.501 -32.652 1.00 41.59 90 GLN A N 1
ATOM 713 C CA . GLN A 1 90 ? 13.653 3.906 -31.491 1.00 41.59 90 GLN A CA 1
ATOM 714 C C . GLN A 1 90 ? 12.159 4.214 -31.560 1.00 41.59 90 GLN A C 1
ATOM 716 O O . GLN A 1 90 ? 11.687 5.286 -31.197 1.00 41.59 90 GLN A O 1
ATOM 721 N N . MET A 1 91 ? 11.421 3.245 -32.098 1.00 37.09 91 MET A N 1
ATOM 722 C CA . MET A 1 91 ? 10.001 3.071 -31.810 1.00 37.09 91 MET A CA 1
ATOM 723 C C . MET A 1 91 ? 9.865 3.021 -30.277 1.00 37.09 91 MET A C 1
ATOM 725 O O . MET A 1 91 ? 10.621 2.264 -29.665 1.00 37.09 91 MET A O 1
ATOM 729 N N . PRO A 1 92 ? 8.973 3.793 -29.633 1.00 40.84 92 PRO A N 1
ATOM 730 C CA . PRO A 1 92 ? 8.773 3.677 -28.196 1.00 40.84 92 PRO A CA 1
ATOM 731 C C . PRO A 1 92 ? 8.123 2.318 -27.926 1.00 40.84 92 PRO A C 1
ATOM 733 O O . PRO A 1 92 ? 6.918 2.136 -28.099 1.00 40.84 92 PRO A O 1
ATOM 736 N N . SER A 1 93 ? 8.942 1.330 -27.578 1.00 39.59 93 SER A N 1
ATOM 737 C CA . SER A 1 93 ? 8.479 0.046 -27.069 1.00 39.59 93 SER A CA 1
ATOM 738 C C . SER A 1 93 ? 7.719 0.328 -25.777 1.00 39.59 93 SER A C 1
ATOM 740 O O . SER A 1 93 ? 8.298 0.802 -24.805 1.00 39.59 93 SER A O 1
ATOM 742 N N . GLY A 1 94 ? 6.408 0.094 -25.776 1.00 43.81 94 GLY A N 1
ATOM 743 C CA . GLY A 1 94 ? 5.502 0.391 -24.661 1.00 43.81 94 GLY A CA 1
ATOM 744 C C . GLY A 1 94 ? 5.687 -0.481 -23.411 1.00 43.81 94 GLY A C 1
ATOM 745 O O . GLY A 1 94 ? 4.693 -0.789 -22.763 1.00 43.81 94 GLY A O 1
ATOM 746 N N . ASP A 1 95 ? 6.915 -0.900 -23.097 1.00 45.09 95 ASP A N 1
ATOM 747 C CA . ASP A 1 95 ? 7.244 -1.830 -22.005 1.00 45.09 95 ASP A CA 1
ATOM 748 C C . ASP A 1 95 ? 8.249 -1.258 -20.986 1.00 45.09 95 ASP A C 1
ATOM 750 O O . ASP A 1 95 ? 8.426 -1.807 -19.901 1.00 45.09 95 ASP A O 1
ATOM 754 N N . ASP A 1 96 ? 8.856 -0.100 -21.259 1.00 54.41 96 ASP A N 1
ATOM 755 C CA . ASP A 1 96 ? 9.745 0.553 -20.299 1.00 54.41 96 ASP A CA 1
ATOM 756 C C . ASP A 1 96 ? 8.929 1.417 -19.330 1.00 54.41 96 ASP A C 1
ATOM 758 O O . ASP A 1 96 ? 8.977 2.644 -19.362 1.00 54.41 96 ASP A O 1
ATOM 762 N N . CYS A 1 97 ? 8.144 0.785 -18.452 1.00 57.34 97 CYS A N 1
ATOM 763 C CA . CYS A 1 97 ? 7.740 1.435 -17.207 1.00 57.34 97 CYS A CA 1
ATOM 764 C C . CYS A 1 97 ? 8.943 1.391 -16.250 1.00 57.34 97 CYS A C 1
ATOM 766 O O . CYS A 1 97 ? 9.165 0.360 -15.614 1.00 57.34 97 CYS A O 1
ATOM 768 N N . PRO A 1 98 ? 9.715 2.481 -16.081 1.00 72.12 98 PRO A N 1
ATOM 769 C CA . PRO A 1 98 ? 10.874 2.485 -15.183 1.00 72.12 98 PRO A CA 1
ATOM 770 C C . PRO A 1 98 ? 10.507 2.235 -13.712 1.00 72.12 98 PRO A C 1
ATOM 772 O O . PRO A 1 98 ? 11.356 1.823 -12.921 1.00 72.12 98 PRO A O 1
ATOM 775 N N . ASN A 1 99 ? 9.248 2.484 -13.345 1.00 89.19 99 ASN A N 1
ATOM 776 C CA . ASN A 1 99 ? 8.728 2.303 -12.001 1.00 89.19 99 ASN A CA 1
ATOM 777 C C . ASN A 1 99 ? 8.000 0.953 -11.877 1.00 89.19 99 ASN A C 1
ATOM 779 O O . ASN A 1 99 ? 6.841 0.805 -12.279 1.00 89.19 99 ASN A O 1
ATOM 783 N N . LEU A 1 100 ? 8.674 -0.035 -11.283 1.00 91.69 100 LEU A N 1
ATOM 784 C CA . LEU A 1 100 ? 8.106 -1.367 -11.089 1.00 91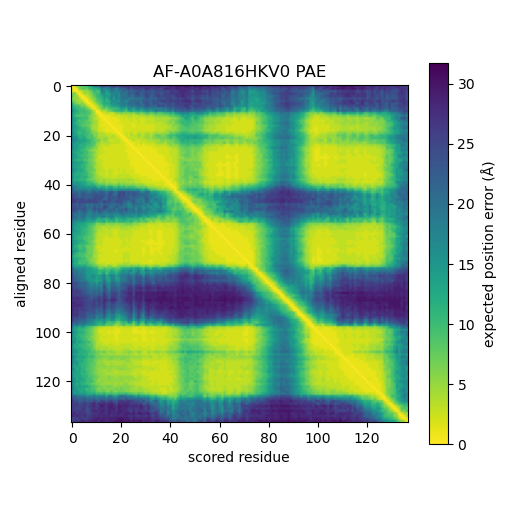.69 100 LEU A CA 1
ATOM 785 C C . LEU A 1 100 ? 6.962 -1.389 -10.075 1.00 91.69 100 LEU A C 1
ATOM 787 O O . LEU A 1 100 ? 6.140 -2.293 -10.147 1.00 91.69 100 LEU A O 1
ATOM 791 N N . PHE A 1 101 ? 6.854 -0.421 -9.159 1.00 93.94 101 PHE A N 1
ATOM 792 C CA . PHE A 1 101 ? 5.732 -0.389 -8.213 1.00 93.94 101 PHE A CA 1
ATOM 793 C C . PHE A 1 101 ? 4.415 -0.149 -8.950 1.00 93.94 101 PHE A C 1
ATOM 795 O O . PHE A 1 101 ? 3.430 -0.838 -8.694 1.00 93.94 101 PHE A O 1
ATOM 802 N N . VAL A 1 102 ? 4.417 0.769 -9.918 1.00 91.06 102 VAL A N 1
ATOM 803 C CA . VAL A 1 102 ? 3.259 1.020 -10.788 1.00 91.06 102 VAL A CA 1
ATOM 804 C C . VAL A 1 102 ? 2.950 -0.215 -11.641 1.00 91.06 102 VAL A C 1
ATOM 806 O O . VAL A 1 102 ? 1.787 -0.595 -11.769 1.00 91.06 102 VAL A O 1
ATOM 809 N N . ASN A 1 103 ? 3.982 -0.888 -12.169 1.00 90.88 103 ASN A N 1
ATOM 810 C CA . ASN A 1 103 ? 3.820 -2.139 -12.920 1.00 90.88 103 ASN A CA 1
ATOM 811 C C . ASN A 1 103 ? 3.218 -3.269 -12.067 1.00 90.88 103 ASN A C 1
ATOM 813 O O . ASN A 1 103 ? 2.362 -4.012 -12.540 1.00 90.88 103 ASN A O 1
ATOM 817 N N . TYR A 1 104 ? 3.638 -3.402 -10.809 1.00 93.38 104 TYR A N 1
ATOM 818 C CA . TYR A 1 104 ? 3.073 -4.392 -9.898 1.00 93.38 104 TYR A CA 1
ATOM 819 C C . TYR A 1 104 ? 1.631 -4.055 -9.541 1.00 93.38 104 TYR A C 1
ATOM 821 O O . TYR A 1 104 ? 0.786 -4.942 -9.610 1.00 93.38 104 TYR A O 1
ATOM 829 N N . LEU A 1 105 ? 1.337 -2.788 -9.230 1.00 92.25 105 LEU A N 1
ATOM 830 C CA . LEU A 1 105 ? -0.009 -2.329 -8.889 1.00 92.25 105 LEU A CA 1
ATOM 831 C C . LEU A 1 105 ? -1.003 -2.572 -10.034 1.00 92.25 105 LEU A C 1
ATOM 833 O O . LEU A 1 105 ? -2.097 -3.072 -9.787 1.00 92.25 105 LEU A O 1
ATOM 837 N N . SER A 1 106 ? -0.616 -2.290 -11.284 1.00 90.81 106 SER A N 1
ATOM 838 C CA . SER A 1 106 ? -1.480 -2.499 -12.457 1.00 90.81 106 SER A CA 1
ATOM 839 C C . SER A 1 106 ? -1.784 -3.972 -12.744 1.00 90.81 106 SER A C 1
ATOM 841 O O . SER A 1 106 ? -2.762 -4.282 -13.422 1.00 90.81 106 SER A O 1
ATOM 843 N N . ARG A 1 107 ? -0.963 -4.888 -12.219 1.00 91.44 107 ARG A N 1
ATOM 844 C CA . ARG A 1 107 ? -1.119 -6.339 -12.373 1.00 91.44 107 ARG A CA 1
ATOM 845 C C . ARG A 1 107 ? -1.878 -6.995 -11.222 1.00 91.44 107 ARG A C 1
ATOM 847 O O . ARG A 1 107 ? -2.098 -8.205 -11.282 1.00 91.44 107 ARG A O 1
ATOM 854 N N . ILE A 1 108 ? -2.300 -6.255 -10.195 1.00 91.81 108 ILE A N 1
ATOM 855 C CA . ILE A 1 108 ? -3.111 -6.818 -9.108 1.00 91.81 108 ILE A CA 1
ATOM 856 C C . ILE A 1 108 ? -4.538 -7.038 -9.615 1.00 91.81 108 ILE A C 1
ATOM 858 O O . ILE A 1 108 ? -5.294 -6.095 -9.814 1.00 91.81 108 ILE A O 1
ATOM 862 N N . HIS A 1 109 ? -4.897 -8.303 -9.820 1.00 90.75 109 HIS A N 1
ATOM 863 C CA . HIS A 1 109 ? -6.212 -8.708 -10.331 1.00 90.75 109 HIS A CA 1
ATOM 864 C C . HIS A 1 109 ? -6.808 -9.908 -9.587 1.00 90.75 109 HIS A C 1
ATOM 866 O O . HIS A 1 109 ? -7.917 -10.328 -9.902 1.00 90.75 109 HIS A O 1
ATOM 872 N N . ARG A 1 110 ? -6.085 -10.491 -8.620 1.00 94.12 110 ARG A N 1
ATOM 873 C CA . ARG A 1 110 ? -6.619 -11.592 -7.815 1.00 94.12 110 ARG A CA 1
ATOM 874 C C . ARG A 1 110 ? -7.689 -11.034 -6.883 1.00 94.12 110 ARG A C 1
ATOM 876 O O . ARG A 1 110 ? -7.419 -10.067 -6.171 1.00 94.12 110 ARG A O 1
ATOM 883 N N . ASP A 1 111 ? -8.863 -11.659 -6.863 1.00 93.12 111 ASP A N 1
ATOM 884 C CA . ASP A 1 111 ? -10.020 -11.176 -6.095 1.00 93.12 111 ASP A CA 1
ATOM 885 C C . ASP A 1 111 ? -9.689 -10.941 -4.614 1.00 93.12 111 ASP A C 1
ATOM 887 O O . ASP A 1 111 ? -10.065 -9.915 -4.043 1.00 93.12 111 ASP A O 1
ATOM 891 N N . ASP A 1 112 ? -8.921 -11.850 -4.003 1.00 91.69 112 ASP A N 1
ATOM 892 C CA . ASP A 1 112 ? -8.486 -11.725 -2.608 1.00 91.69 112 ASP A CA 1
ATOM 893 C C . ASP A 1 112 ? -7.621 -10.479 -2.379 1.00 91.69 112 ASP A C 1
ATOM 895 O O . ASP A 1 112 ? -7.863 -9.712 -1.444 1.00 91.69 112 ASP A O 1
ATOM 899 N N . ASP A 1 113 ? -6.630 -10.262 -3.250 1.00 90.62 113 ASP A N 1
ATOM 900 C CA . ASP A 1 113 ? -5.681 -9.152 -3.136 1.00 90.62 113 ASP A CA 1
ATOM 901 C C . ASP A 1 113 ? -6.404 -7.817 -3.367 1.00 90.62 113 ASP A C 1
ATOM 903 O O . ASP A 1 113 ? -6.214 -6.856 -2.618 1.00 90.62 113 ASP A O 1
ATOM 907 N N . PHE A 1 114 ? -7.303 -7.774 -4.354 1.00 91.19 114 PHE A N 1
ATOM 908 C CA . PHE A 1 114 ? -8.128 -6.602 -4.631 1.00 91.19 114 PHE A CA 1
ATOM 909 C C . PHE A 1 114 ? -9.087 -6.286 -3.476 1.00 91.19 114 PHE A C 1
ATOM 911 O O . PHE A 1 114 ? -9.216 -5.129 -3.075 1.00 91.19 114 PHE A O 1
ATOM 918 N N . SER A 1 115 ? -9.722 -7.304 -2.885 1.00 91.44 115 SER A N 1
ATOM 919 C CA . SER A 1 115 ? -10.581 -7.146 -1.706 1.00 91.44 115 SER A CA 1
ATOM 920 C C . SER A 1 115 ? -9.809 -6.559 -0.521 1.00 91.44 115 SER A C 1
ATOM 922 O O . SER A 1 115 ? -10.332 -5.673 0.158 1.00 91.44 115 SER A O 1
ATOM 924 N N . ILE A 1 116 ? -8.581 -7.025 -0.265 1.00 89.75 116 ILE A N 1
ATOM 925 C CA . ILE A 1 116 ? -7.724 -6.493 0.807 1.00 89.75 116 ILE A CA 1
ATOM 926 C C . ILE A 1 116 ? -7.395 -5.021 0.546 1.00 89.75 116 ILE A C 1
ATOM 928 O O . ILE A 1 116 ? -7.613 -4.188 1.426 1.00 89.75 116 ILE A O 1
ATOM 932 N N . LEU A 1 117 ? -6.945 -4.689 -0.668 1.00 92.75 117 LEU A N 1
ATOM 933 C CA . LEU A 1 117 ? -6.623 -3.316 -1.060 1.00 92.75 117 LEU A CA 1
ATOM 934 C C . LEU A 1 117 ? -7.819 -2.378 -0.914 1.00 92.75 117 LEU A C 1
ATOM 936 O O . LEU A 1 117 ? -7.716 -1.345 -0.257 1.00 92.75 117 LEU A O 1
ATOM 940 N N . LEU A 1 118 ? -8.963 -2.745 -1.493 1.00 91.81 118 LEU A N 1
ATOM 941 C CA . LEU A 1 118 ? -10.150 -1.898 -1.510 1.00 91.81 118 LEU A CA 1
ATOM 942 C C . LEU A 1 118 ? -10.713 -1.696 -0.102 1.00 91.81 118 LEU A C 1
ATOM 944 O O . LEU A 1 118 ? -10.980 -0.564 0.295 1.00 91.81 118 LEU A O 1
ATOM 948 N N . LYS A 1 119 ? -10.858 -2.773 0.683 1.00 90.31 119 LYS A N 1
ATOM 949 C CA . LYS A 1 119 ? -11.339 -2.673 2.070 1.00 90.31 119 LYS A CA 1
ATOM 950 C C . LYS A 1 119 ? -10.380 -1.858 2.925 1.00 90.31 119 LYS A C 1
ATOM 952 O O . LYS A 1 119 ? -10.838 -1.006 3.680 1.00 90.31 119 LYS A O 1
ATOM 957 N N . GLY A 1 120 ? -9.075 -2.097 2.802 1.00 89.12 120 GLY A N 1
ATOM 958 C CA . GLY A 1 120 ? -8.043 -1.328 3.491 1.00 89.12 120 GLY A CA 1
ATOM 959 C C . GLY A 1 120 ? -8.115 0.155 3.154 1.00 89.12 120 GLY A C 1
ATOM 960 O O . GLY A 1 120 ? -8.178 0.994 4.047 1.00 89.12 120 GLY A O 1
ATOM 961 N N . PHE A 1 121 ? -8.206 0.479 1.865 1.00 88.56 121 PHE A N 1
ATOM 962 C CA . PHE A 1 121 ? -8.296 1.852 1.386 1.00 88.56 121 PHE A CA 1
ATOM 963 C C . PHE A 1 121 ? -9.557 2.552 1.896 1.00 88.56 121 PHE A C 1
ATOM 965 O O . PHE A 1 121 ? -9.479 3.634 2.473 1.00 88.56 121 PHE A O 1
ATOM 972 N N . CYS A 1 122 ? -10.722 1.909 1.769 1.00 88.56 122 CYS A N 1
ATOM 973 C CA . CYS A 1 122 ? -11.972 2.439 2.305 1.00 88.56 122 CYS A CA 1
ATOM 974 C C . CYS A 1 122 ? -11.900 2.646 3.822 1.00 88.56 122 CYS A C 1
ATOM 976 O O . CYS A 1 122 ? -12.438 3.628 4.322 1.00 88.56 122 CYS A O 1
ATOM 978 N N . ARG A 1 123 ? -11.248 1.755 4.573 1.00 86.25 123 ARG A N 1
ATOM 979 C CA . ARG A 1 123 ? -11.086 1.905 6.027 1.00 86.25 123 ARG A CA 1
ATOM 980 C C . ARG A 1 123 ? -10.183 3.067 6.392 1.00 86.25 123 ARG A C 1
ATOM 982 O O . ARG A 1 123 ? -10.532 3.804 7.301 1.00 86.25 123 ARG A O 1
ATOM 989 N N . LEU A 1 124 ? -9.082 3.260 5.671 1.00 83.88 124 LEU A N 1
ATOM 990 C CA . LEU A 1 124 ? -8.210 4.419 5.859 1.00 83.88 124 LEU A CA 1
ATOM 991 C C . LEU A 1 124 ? -8.948 5.731 5.583 1.00 83.88 124 LEU A C 1
ATOM 993 O O . LEU A 1 124 ? -8.797 6.671 6.349 1.00 83.88 124 LEU A O 1
ATOM 997 N N . LEU A 1 125 ? -9.779 5.784 4.537 1.00 82.62 125 LEU A N 1
ATOM 998 C CA . LEU A 1 125 ? -10.580 6.974 4.221 1.00 82.62 125 LEU A CA 1
ATOM 999 C C . LEU A 1 125 ? -11.696 7.245 5.236 1.00 82.62 125 LEU A C 1
ATOM 1001 O O . LEU A 1 125 ? -12.031 8.398 5.487 1.00 82.62 125 LEU A O 1
ATOM 1005 N N . ASN A 1 126 ? -12.294 6.189 5.790 1.00 76.75 126 ASN A N 1
ATOM 1006 C CA . ASN A 1 126 ? -13.330 6.306 6.817 1.00 76.75 126 ASN A CA 1
ATOM 1007 C C . ASN A 1 126 ? -12.752 6.479 8.224 1.00 76.75 126 ASN A C 1
ATOM 1009 O O . ASN A 1 126 ? -13.498 6.793 9.152 1.00 76.75 126 ASN A O 1
ATOM 1013 N N . ASN A 1 127 ? -11.447 6.275 8.395 1.00 70.56 127 ASN A N 1
ATOM 1014 C CA . ASN A 1 127 ? -10.764 6.643 9.614 1.00 70.56 127 ASN A CA 1
ATOM 1015 C C . ASN A 1 127 ? -10.633 8.164 9.619 1.00 70.56 127 ASN A C 1
ATOM 1017 O O . ASN A 1 127 ? -9.981 8.712 8.724 1.00 70.56 127 ASN A O 1
ATOM 1021 N N . PRO A 1 128 ? -11.218 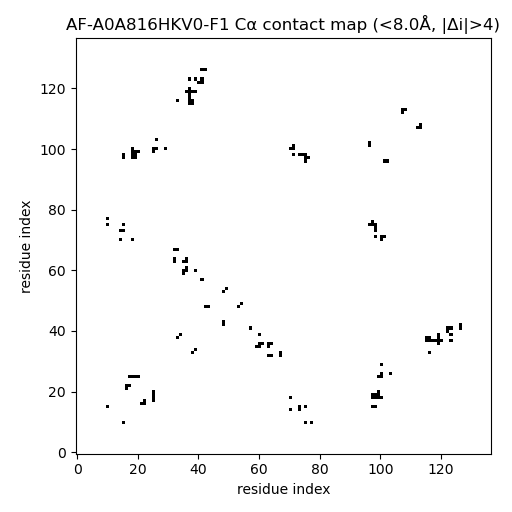8.880 10.589 1.00 60.81 128 PRO A N 1
ATOM 1022 C CA . PRO A 1 128 ? -10.829 10.258 10.759 1.00 60.81 128 PRO A CA 1
ATOM 1023 C C . PRO A 1 128 ? -9.340 10.215 11.126 1.00 60.81 128 PRO A C 1
ATOM 1025 O O . PRO A 1 128 ? -8.968 9.693 12.170 1.00 60.81 128 PRO A O 1
ATOM 1028 N N . LEU A 1 129 ? -8.466 10.695 10.242 1.00 53.59 129 LEU A N 1
ATOM 1029 C CA . LEU A 1 129 ? -7.093 11.041 10.605 1.00 53.59 129 LEU A CA 1
ATOM 1030 C C . LEU A 1 129 ? -7.229 12.216 11.578 1.00 53.59 129 LEU A C 1
ATOM 1032 O O . LEU A 1 129 ? -7.219 13.374 11.161 1.00 53.59 129 LEU A O 1
ATOM 1036 N N . ILE A 1 130 ? -7.556 11.932 12.843 1.00 52.53 130 ILE A N 1
ATOM 1037 C CA . ILE A 1 130 ? -7.935 12.964 13.799 1.00 52.53 130 ILE A CA 1
ATOM 1038 C C . ILE A 1 130 ? -6.673 13.780 14.089 1.00 52.53 130 ILE A C 1
ATOM 1040 O O . ILE A 1 130 ? -5.86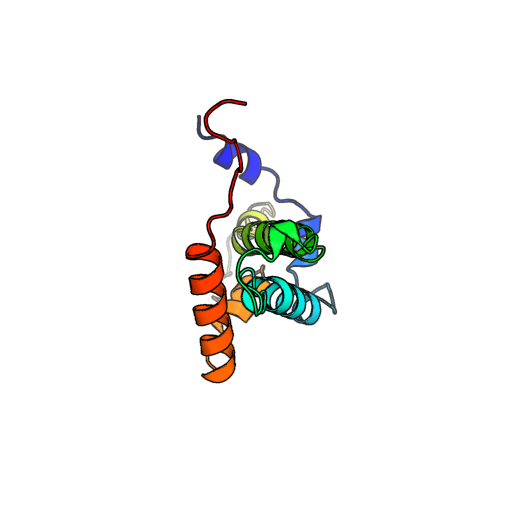5 13.428 14.946 1.00 52.53 130 ILE A O 1
ATOM 1044 N N . GLN A 1 131 ? -6.549 14.940 13.440 1.00 49.72 131 GLN A N 1
ATOM 1045 C CA . GLN A 1 131 ? -6.003 16.111 14.114 1.00 49.72 131 GLN A CA 1
ATOM 1046 C C . GLN A 1 131 ? -6.901 16.367 15.321 1.00 49.72 131 GLN A C 1
ATOM 1048 O O . GLN A 1 131 ? -7.936 17.026 15.220 1.00 49.72 131 GLN A O 1
ATOM 1053 N N . THR A 1 132 ? -6.544 15.779 16.462 1.00 42.66 132 THR A N 1
ATOM 1054 C CA . THR A 1 132 ? -7.277 15.974 17.712 1.00 42.66 132 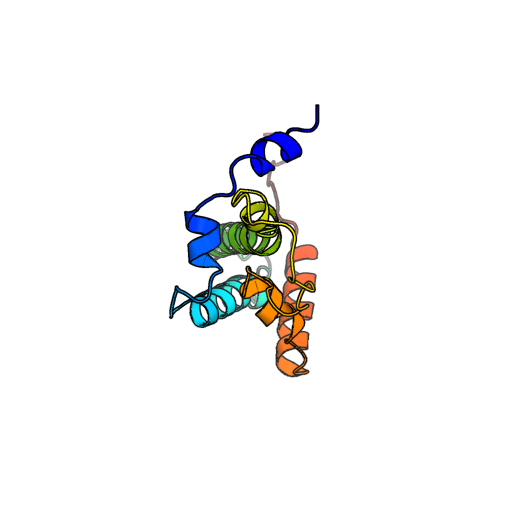THR A CA 1
ATOM 1055 C C . THR A 1 132 ? -6.849 17.317 18.286 1.00 42.66 132 THR A C 1
ATOM 1057 O O . THR A 1 132 ? -6.211 17.383 19.330 1.00 42.66 132 THR A O 1
ATOM 1060 N N . TYR A 1 133 ? -7.166 18.410 17.591 1.00 43.66 133 TYR A N 1
ATOM 1061 C CA . TYR A 1 133 ? -7.352 19.668 18.293 1.00 43.66 133 TYR A CA 1
ATOM 1062 C C . TYR A 1 133 ? -8.692 19.528 18.993 1.00 43.66 133 TYR A C 1
ATOM 1064 O O . TYR A 1 133 ? -9.742 19.432 18.350 1.00 43.66 133 TYR A O 1
ATOM 1072 N N . LEU A 1 134 ? -8.660 19.463 20.321 1.00 46.53 134 LEU A N 1
ATOM 1073 C CA . LEU A 1 134 ? -9.871 19.751 21.069 1.00 46.53 134 LEU A CA 1
ATOM 1074 C C . LEU A 1 134 ? -10.354 21.135 20.605 1.00 46.53 134 LEU A C 1
ATOM 1076 O O . LEU A 1 134 ? -9.536 22.057 20.532 1.00 46.53 134 LEU A O 1
ATOM 1080 N N . PRO A 1 135 ? -11.650 21.332 20.312 1.00 40.91 135 PRO A N 1
ATOM 1081 C CA . PRO A 1 135 ? -12.184 22.680 20.211 1.00 40.91 135 PRO A CA 1
ATOM 1082 C C . PRO A 1 135 ? -11.963 23.370 21.568 1.00 40.91 135 PRO A C 1
ATOM 1084 O O . PRO A 1 135 ? -12.674 23.093 22.533 1.00 40.91 135 PRO A O 1
ATOM 1087 N N . GLY A 1 136 ? -10.922 24.209 21.647 1.00 53.59 136 GLY A N 1
ATOM 1088 C CA . GLY A 1 136 ? -10.503 24.921 22.857 1.00 53.59 136 GLY A CA 1
ATOM 1089 C C . GLY A 1 136 ? -9.034 24.780 23.300 1.00 53.59 136 GLY A C 1
ATOM 1090 O O . GLY A 1 136 ? -8.728 25.320 24.361 1.00 53.59 136 GLY A O 1
ATOM 1091 N N . SER A 1 137 ? -8.139 24.101 22.561 1.00 45.59 137 SER A N 1
ATOM 1092 C CA . SER A 1 137 ? -6.677 24.133 22.817 1.00 45.59 137 SER A CA 1
ATOM 1093 C C . SER A 1 137 ? -5.926 25.057 21.869 1.00 45.59 137 SER A C 1
ATOM 1095 O O . SER A 1 137 ? -6.162 24.899 20.649 1.00 45.59 137 SER A O 1
#

Solvent-accessible surface area (backbone atoms only — not comparable to full-atom values): 8636 Å² total; per-residue (Å²): 135,66,74,71,63,65,58,61,76,60,72,55,67,65,59,52,46,58,29,17,84,87,36,90,53,31,65,63,51,47,51,48,39,49,48,49,42,27,67,53,68,94,66,69,96,46,91,65,46,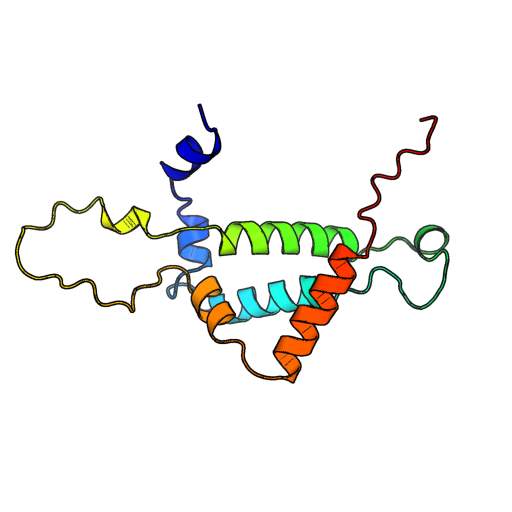80,82,78,43,84,73,80,57,56,67,55,30,52,54,34,43,52,50,49,52,53,61,61,67,51,71,61,76,71,71,70,81,78,61,96,68,74,97,74,89,77,78,85,67,95,73,79,65,59,35,44,56,52,56,52,60,76,66,66,70,52,68,69,62,46,49,45,46,51,53,15,49,54,50,58,71,70,41,77,82,69,78,78,67,56,96,87,116

pLDDT: mean 73.42, std 19.76, range [37.09, 95.75]

Nearest PDB structures (foldseek):
  8jiv-assembly1_Ch  TM=1.867E-01  e=4.699E+00  Triticum aestivum

Mean predicted aligned error: 12.29 Å

Organism: Adineta ricciae (NCBI:txid249248)

InterPro domains:
  IPR026705 HID1/Ecm30 [PF12722] (3-137)
  IPR026705 HID1/Ecm30 [PTHR21575] (6-137)